Protein AF-A0A816QGK9-F1 (afdb_monomer)

Sequence (173 aa):
MLSTYSGDKVPSKDERTDPPTGWAWEDQWTIDANRAVDEEGFEYCVNQTLGGWCPTEEIFHLNRRRRWYRTRILKVEKVPEDTKKKEVHDSLKNEGWEYAPMFNMKFHGDERSMDMTGRRRWHRKMVPSAEQNFASSTGGFVSNTDVVFRMQSQVPAITDSPSKVDQQQRCQM

pLDDT: mean 74.59, std 18.13, range [29.44, 93.94]

Nearest PDB structures (foldseek):
  4cai-assembly1_A  TM=9.051E-01  e=1.221E-04  Homo sapiens
  2k2o-assembly1_A  TM=7.270E-01  e=1.931E-03  unclassified
  2qyf-assembly2_C  TM=2.271E-01  e=2.861E+00  Homo sapiens

Secondary structure (DSSP, 8-state):
-EE-TT--EE--TTT--PPPTTEEE-S--EE-TTSS--TTSEEEES-TTT---BSS--TT--EEEEEEEEEEEE------HHHHHHHHHHHHTTTTEEEESSTTSPPBSS--TT--EEEE-PPPP-PPPTT-------SS---SEEEEEEEEEPPP----PPPTTSSSSSS--

Structure (mmCIF, N/CA/C/O backbone):
data_AF-A0A816QGK9-F1
#
_entry.id   AF-A0A816QGK9-F1
#
loop_
_atom_site.group_PDB
_atom_site.id
_atom_site.type_symbol
_atom_site.label_atom_id
_atom_site.label_alt_id
_atom_site.label_comp_id
_atom_site.label_asym_id
_atom_site.label_entity_id
_atom_site.label_seq_id
_atom_site.pdbx_PDB_ins_code
_atom_site.Cartn_x
_atom_site.Cartn_y
_atom_site.Cartn_z
_atom_site.occupancy
_atom_site.B_iso_or_equiv
_atom_site.auth_seq_id
_atom_site.auth_comp_id
_atom_site.auth_asym_id
_atom_site.auth_atom_id
_atom_site.pdbx_PDB_model_num
ATOM 1 N N . MET A 1 1 ? 17.217 -6.081 -0.944 1.00 63.66 1 MET A N 1
ATOM 2 C CA . MET A 1 1 ? 16.571 -5.539 0.273 1.00 63.66 1 MET A CA 1
ATOM 3 C C . MET A 1 1 ? 15.164 -5.091 -0.084 1.00 63.66 1 MET A C 1
ATOM 5 O O . MET A 1 1 ? 14.944 -4.765 -1.249 1.00 63.66 1 MET A O 1
ATOM 9 N N . LEU A 1 2 ? 14.229 -5.122 0.868 1.00 81.12 2 LEU A N 1
ATOM 10 C CA . LEU A 1 2 ? 12.889 -4.579 0.663 1.00 81.12 2 LEU A CA 1
ATOM 11 C C . LEU A 1 2 ? 12.830 -3.108 1.102 1.00 81.12 2 LEU A C 1
ATOM 13 O O . LEU A 1 2 ? 13.593 -2.693 1.975 1.00 81.12 2 LEU A O 1
ATOM 17 N N . SER A 1 3 ? 11.937 -2.325 0.501 1.00 80.12 3 SER A N 1
ATOM 18 C CA . SER A 1 3 ? 11.677 -0.933 0.866 1.00 80.12 3 SER A CA 1
ATOM 19 C C . SER A 1 3 ? 10.182 -0.612 0.916 1.00 80.12 3 SER A C 1
ATOM 21 O O . SER A 1 3 ? 9.361 -1.294 0.297 1.00 80.12 3 SER A O 1
ATOM 23 N N . THR A 1 4 ? 9.820 0.455 1.625 1.00 80.12 4 THR A N 1
ATOM 24 C CA . THR A 1 4 ? 8.518 1.111 1.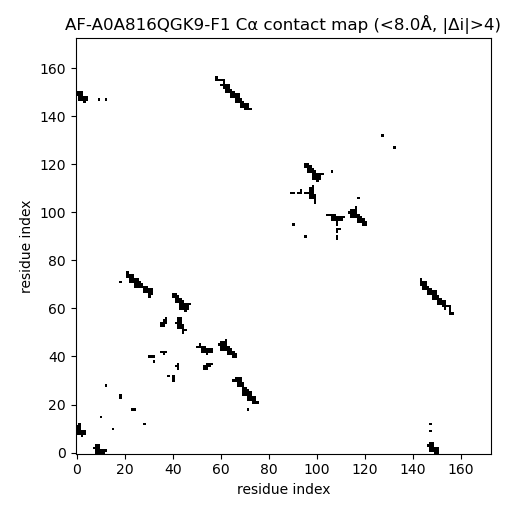458 1.00 80.12 4 THR A CA 1
ATOM 25 C C . THR A 1 4 ? 8.442 1.788 0.087 1.00 80.12 4 THR A C 1
ATOM 27 O O . THR A 1 4 ? 9.432 1.869 -0.649 1.00 80.12 4 THR A O 1
ATOM 30 N N . TYR A 1 5 ? 7.262 2.302 -0.266 1.00 75.56 5 TYR A N 1
ATOM 31 C CA . TYR A 1 5 ? 7.092 3.117 -1.472 1.00 75.56 5 TYR A CA 1
ATOM 32 C C . TYR A 1 5 ? 8.016 4.348 -1.486 1.00 75.56 5 TYR A C 1
ATOM 34 O O . TYR A 1 5 ? 8.531 4.711 -2.541 1.00 75.56 5 TYR A O 1
ATOM 42 N N . SER A 1 6 ? 8.266 4.940 -0.313 1.00 75.62 6 SER A N 1
ATOM 43 C CA . SER A 1 6 ? 9.141 6.103 -0.119 1.00 75.62 6 SER A CA 1
ATOM 44 C C . SER A 1 6 ? 10.636 5.771 -0.180 1.00 75.62 6 SER A C 1
ATOM 46 O O . SER A 1 6 ? 11.461 6.677 -0.148 1.00 75.62 6 SER A O 1
ATOM 48 N N . GLY A 1 7 ? 10.999 4.487 -0.268 1.00 70.50 7 GLY A N 1
ATOM 49 C CA . GLY A 1 7 ? 12.393 4.039 -0.294 1.00 70.50 7 GLY A CA 1
ATOM 50 C C . GLY A 1 7 ? 12.993 3.735 1.082 1.00 70.50 7 GLY A C 1
ATOM 51 O O . GLY A 1 7 ? 14.151 3.319 1.148 1.00 70.50 7 GLY A O 1
ATOM 52 N N . ASP A 1 8 ? 12.223 3.860 2.169 1.00 80.12 8 ASP A N 1
ATOM 53 C CA . ASP A 1 8 ? 12.690 3.479 3.505 1.00 80.12 8 ASP A CA 1
ATOM 54 C C . ASP A 1 8 ? 12.949 1.979 3.553 1.00 80.12 8 ASP A C 1
ATOM 56 O O . ASP A 1 8 ? 12.132 1.176 3.096 1.00 80.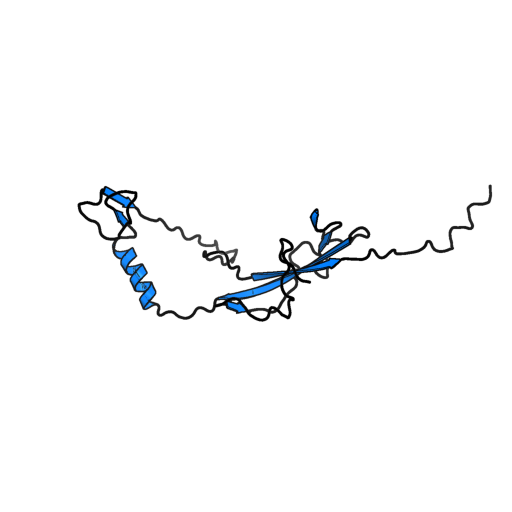12 8 ASP A O 1
ATOM 60 N N . LYS A 1 9 ? 14.093 1.584 4.111 1.00 80.75 9 LYS A N 1
ATOM 61 C CA . LYS A 1 9 ? 14.474 0.174 4.213 1.00 80.75 9 LYS A CA 1
ATOM 62 C C . LYS A 1 9 ? 13.527 -0.545 5.169 1.00 80.75 9 LYS A C 1
ATOM 64 O O . LYS A 1 9 ? 13.298 -0.083 6.282 1.00 80.75 9 LYS A O 1
ATOM 69 N N . VAL A 1 10 ? 13.028 -1.702 4.747 1.00 81.06 10 VAL A N 1
ATOM 70 C CA . VAL A 1 10 ? 12.213 -2.586 5.587 1.00 81.06 10 VAL A CA 1
ATOM 71 C C . VAL A 1 10 ? 12.837 -3.981 5.646 1.00 81.06 10 VAL A C 1
ATOM 73 O O . VAL A 1 10 ? 13.557 -4.363 4.711 1.00 81.06 10 VAL A O 1
ATOM 76 N N . PRO A 1 11 ? 12.594 -4.735 6.737 1.00 79.38 11 PRO A N 1
ATOM 77 C CA . PRO A 1 11 ? 13.048 -6.117 6.861 1.00 79.38 11 PRO A CA 1
ATOM 78 C C . PRO A 1 11 ? 12.594 -6.969 5.676 1.00 79.38 11 PRO A C 1
ATOM 80 O O . PRO A 1 11 ? 11.645 -6.629 4.958 1.00 79.38 11 PRO A O 1
ATOM 83 N N . SER A 1 12 ? 13.306 -8.072 5.445 1.00 80.50 12 SER A N 1
ATOM 84 C CA . SER A 1 12 ? 12.991 -8.975 4.340 1.00 80.50 12 SER A CA 1
ATOM 85 C C . SER A 1 12 ? 11.590 -9.586 4.501 1.00 80.50 12 SER A C 1
ATOM 87 O O . SER A 1 12 ? 11.010 -9.603 5.587 1.00 80.50 12 SER A O 1
ATOM 89 N N . LYS A 1 13 ? 11.014 -10.086 3.399 1.00 79.88 13 LYS A N 1
ATOM 90 C CA . LYS A 1 13 ? 9.661 -10.673 3.408 1.00 79.88 13 LYS A CA 1
ATOM 91 C C . LYS A 1 13 ? 9.559 -11.854 4.379 1.00 79.88 13 LYS A C 1
ATOM 93 O O . LYS A 1 13 ? 8.486 -12.067 4.937 1.00 79.88 13 LYS A O 1
ATOM 98 N N . ASP A 1 14 ? 10.672 -12.568 4.559 1.00 79.44 14 ASP A N 1
ATOM 99 C CA . ASP A 1 14 ? 10.785 -13.797 5.341 1.00 79.44 14 ASP A CA 1
ATOM 100 C C . ASP A 1 14 ? 11.067 -13.491 6.820 1.00 79.44 14 ASP A C 1
ATOM 102 O O . ASP A 1 14 ? 10.605 -14.219 7.686 1.00 79.44 14 ASP A O 1
ATOM 106 N N . GLU A 1 15 ? 11.739 -12.378 7.132 1.00 82.25 15 GLU A N 1
ATOM 107 C CA . GLU A 1 15 ? 11.879 -11.875 8.511 1.00 82.25 15 GLU A CA 1
ATOM 108 C C . GLU A 1 15 ? 10.580 -11.253 9.038 1.00 82.25 15 GLU A C 1
ATOM 110 O O . GLU A 1 15 ? 10.358 -11.165 10.244 1.00 82.25 15 GLU A O 1
ATOM 115 N N . ARG A 1 16 ? 9.700 -10.799 8.140 1.00 78.06 16 ARG A N 1
ATOM 116 C CA . ARG A 1 16 ? 8.450 -10.123 8.493 1.00 78.06 16 ARG A CA 1
ATOM 117 C C . ARG A 1 16 ? 7.307 -11.121 8.691 1.00 78.06 16 ARG A C 1
ATOM 119 O O . ARG A 1 16 ? 6.271 -11.034 8.025 1.00 78.06 16 ARG A O 1
ATOM 126 N N . THR A 1 17 ? 7.486 -12.072 9.601 1.00 76.75 17 THR A N 1
ATOM 127 C CA . THR A 1 17 ? 6.469 -13.084 9.933 1.00 76.75 17 THR A CA 1
ATOM 128 C C . THR A 1 17 ? 5.359 -12.526 10.808 1.00 76.75 17 THR A C 1
ATOM 130 O O . THR A 1 17 ? 4.197 -12.866 10.600 1.00 76.75 17 THR A O 1
ATOM 133 N N . ASP A 1 18 ? 5.680 -11.617 11.727 1.00 82.25 18 ASP A N 1
ATOM 134 C CA . ASP A 1 18 ? 4.727 -11.205 12.755 1.00 82.25 18 ASP A CA 1
ATOM 135 C C . ASP A 1 18 ? 3.868 -10.009 12.312 1.00 82.25 18 ASP A C 1
ATOM 137 O O . ASP A 1 18 ? 4.395 -8.986 11.852 1.00 82.25 18 ASP A O 1
ATOM 141 N N . PRO A 1 19 ? 2.529 -10.116 12.401 1.00 85.00 19 PRO A N 1
ATOM 142 C CA . PRO A 1 19 ? 1.639 -8.993 12.157 1.00 85.00 19 PRO A CA 1
ATOM 143 C C . PRO A 1 19 ? 1.704 -7.987 13.314 1.00 85.00 19 PRO A C 1
ATOM 145 O O . PRO A 1 19 ? 2.041 -8.356 14.440 1.00 85.00 19 PRO A O 1
ATOM 148 N N . PRO A 1 20 ? 1.336 -6.713 13.080 1.00 84.25 20 PRO A N 1
ATOM 149 C CA . PRO A 1 20 ? 1.194 -5.743 14.162 1.00 84.25 20 PRO A CA 1
ATOM 150 C C . PRO A 1 20 ? 0.236 -6.232 15.254 1.00 84.25 20 PRO A C 1
ATOM 152 O O . PRO A 1 20 ? -0.683 -7.011 14.985 1.00 84.25 20 PRO A O 1
ATOM 155 N N . THR A 1 21 ? 0.407 -5.730 16.478 1.00 82.56 21 THR A N 1
ATOM 156 C CA . THR A 1 21 ? -0.436 -6.084 17.627 1.00 82.56 21 THR A CA 1
ATOM 157 C C . THR A 1 21 ? -1.922 -5.970 17.289 1.00 82.56 21 THR A C 1
ATOM 159 O O . THR A 1 21 ? -2.378 -4.949 16.777 1.00 82.56 21 THR A O 1
ATOM 162 N N . GLY A 1 22 ? -2.677 -7.033 17.570 1.00 83.44 22 GLY A N 1
ATOM 163 C CA . GLY A 1 22 ? -4.107 -7.098 17.273 1.00 83.44 22 GLY A CA 1
ATOM 164 C C . GLY A 1 22 ? -4.448 -7.456 15.825 1.00 83.44 22 GLY A C 1
ATOM 165 O O . GLY A 1 22 ? -5.621 -7.447 15.489 1.00 83.44 22 GLY A O 1
ATOM 166 N N . TRP A 1 23 ? -3.485 -7.809 14.970 1.00 85.88 23 TRP A N 1
ATOM 167 C CA . TRP A 1 23 ? -3.741 -8.276 13.601 1.00 85.88 23 TRP A CA 1
ATOM 168 C C . TRP A 1 23 ? -3.314 -9.736 13.408 1.00 85.88 23 TRP A C 1
ATOM 170 O O . TRP A 1 23 ? -2.500 -10.279 14.159 1.00 85.88 23 TRP A O 1
ATOM 180 N N . ALA A 1 24 ? -3.890 -10.391 12.405 1.00 86.44 24 ALA A N 1
ATOM 181 C CA . ALA A 1 24 ? -3.441 -11.665 11.855 1.00 86.44 24 ALA A CA 1
ATOM 182 C C . ALA A 1 24 ? -3.213 -11.496 10.350 1.00 86.44 24 ALA A C 1
ATOM 184 O O . ALA A 1 24 ? -3.991 -10.800 9.698 1.00 86.44 24 ALA A O 1
ATOM 185 N N . TRP A 1 25 ? -2.166 -12.114 9.802 1.00 88.56 25 TRP A N 1
ATOM 186 C CA . TRP A 1 25 ? -2.045 -12.251 8.350 1.00 88.56 25 TRP A CA 1
ATOM 187 C C . TRP A 1 25 ? -3.136 -13.192 7.848 1.00 88.56 25 TRP A C 1
ATOM 189 O O . TRP A 1 25 ? -3.379 -14.229 8.462 1.00 88.56 25 TRP A O 1
ATOM 199 N N . GLU A 1 26 ? -3.802 -12.793 6.774 1.00 87.00 26 GLU A N 1
ATOM 200 C CA . GLU A 1 26 ? -4.826 -13.598 6.106 1.00 87.00 26 GLU A CA 1
ATOM 201 C C . GLU A 1 26 ? -4.188 -14.376 4.955 1.00 87.00 26 GLU A C 1
A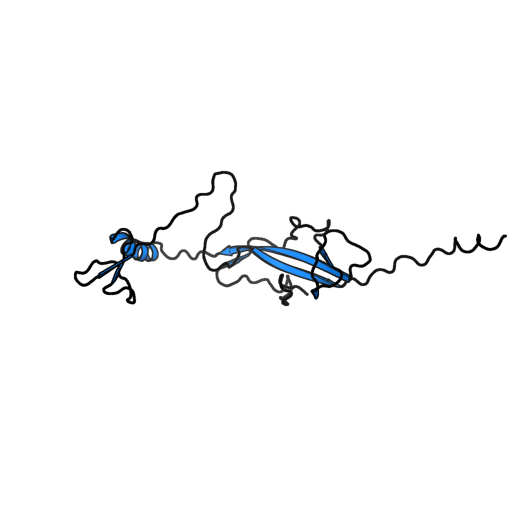TOM 203 O O . GLU A 1 26 ? -4.281 -15.601 4.916 1.00 87.00 26 GLU A O 1
ATOM 208 N N . ASP A 1 27 ? -3.427 -13.672 4.113 1.00 85.56 27 ASP A N 1
ATOM 209 C CA . ASP A 1 27 ? -2.787 -14.237 2.929 1.00 85.56 27 ASP A CA 1
ATOM 210 C C . ASP A 1 27 ? -1.251 -14.255 3.006 1.00 85.56 27 ASP A C 1
ATOM 212 O O . ASP A 1 27 ? -0.600 -13.560 3.800 1.00 85.56 27 ASP A O 1
ATOM 216 N N . GLN A 1 28 ? -0.653 -15.058 2.124 1.00 90.00 28 GLN A N 1
ATOM 217 C CA . GLN A 1 28 ? 0.783 -15.039 1.849 1.00 90.00 28 GLN A CA 1
ATOM 218 C C . GLN A 1 28 ? 1.170 -13.829 0.986 1.00 90.00 28 GLN A C 1
ATOM 220 O O . GLN A 1 28 ? 0.328 -13.138 0.420 1.00 90.00 28 GLN A O 1
ATOM 225 N N . TRP A 1 29 ? 2.474 -13.569 0.873 1.00 90.81 29 TRP A N 1
ATOM 226 C CA . TRP A 1 29 ? 2.986 -12.536 -0.025 1.00 90.81 29 TRP A CA 1
ATOM 227 C C . TRP A 1 29 ? 2.662 -12.853 -1.488 1.00 90.81 29 TRP A C 1
ATOM 229 O O . TRP A 1 29 ? 3.135 -13.851 -2.031 1.00 90.81 29 TRP A O 1
ATOM 239 N N . THR A 1 30 ? 1.942 -11.949 -2.141 1.00 90.69 30 THR A N 1
ATOM 240 C CA . THR A 1 30 ? 1.577 -12.013 -3.558 1.00 90.69 30 THR A CA 1
ATOM 241 C C . THR A 1 30 ? 2.184 -10.846 -4.332 1.00 90.69 30 THR A C 1
ATOM 243 O O . THR A 1 30 ? 2.414 -9.763 -3.786 1.00 90.69 30 THR A O 1
ATOM 246 N N . ILE A 1 31 ? 2.474 -11.068 -5.615 1.00 91.75 31 ILE A N 1
ATOM 247 C CA . ILE A 1 31 ? 2.952 -10.023 -6.531 1.00 91.75 31 ILE A CA 1
ATOM 248 C C . ILE A 1 31 ? 1.743 -9.218 -7.010 1.00 91.75 31 ILE A C 1
ATOM 250 O O . ILE A 1 31 ? 0.725 -9.794 -7.384 1.00 91.75 31 ILE A O 1
ATOM 254 N N . ASP A 1 32 ? 1.849 -7.890 -6.997 1.00 89.88 32 ASP A N 1
ATOM 255 C CA . ASP A 1 32 ? 0.784 -7.010 -7.489 1.00 89.88 32 ASP A CA 1
ATOM 256 C C . ASP A 1 32 ? 0.825 -6.878 -9.017 1.00 89.88 32 ASP A C 1
ATOM 258 O O . ASP A 1 32 ? 1.463 -5.972 -9.551 1.00 89.88 32 ASP A O 1
ATOM 262 N N . ALA A 1 33 ? 0.135 -7.787 -9.708 1.00 88.06 33 ALA A N 1
ATOM 263 C CA . ALA A 1 33 ? 0.002 -7.777 -11.166 1.00 88.06 33 ALA A CA 1
ATOM 264 C C . ALA A 1 33 ? -1.041 -6.767 -11.690 1.00 88.06 33 ALA A C 1
ATOM 266 O O . ALA A 1 33 ? -1.168 -6.590 -12.895 1.00 88.06 33 ALA A O 1
ATOM 267 N N . ASN A 1 34 ? -1.790 -6.085 -10.812 1.00 87.81 34 ASN A N 1
ATOM 268 C CA . ASN A 1 34 ? -2.819 -5.118 -11.226 1.00 87.81 34 ASN A CA 1
ATOM 269 C C . ASN A 1 34 ? -2.243 -3.732 -11.564 1.00 87.81 34 ASN A C 1
ATOM 271 O O . ASN A 1 34 ? -2.978 -2.826 -11.961 1.00 87.81 34 ASN A O 1
ATOM 275 N N . ARG A 1 35 ? -0.939 -3.531 -11.357 1.00 88.69 35 ARG A N 1
ATOM 276 C CA . ARG A 1 35 ? -0.222 -2.303 -11.712 1.00 88.69 35 ARG A CA 1
ATOM 277 C C . ARG A 1 35 ? 0.345 -2.372 -13.129 1.00 88.69 35 ARG A C 1
ATOM 279 O O . ARG A 1 35 ? 0.341 -3.415 -13.765 1.00 88.69 35 ARG A O 1
ATOM 286 N N . ALA A 1 36 ? 0.854 -1.239 -13.612 1.00 91.88 36 ALA A N 1
ATOM 287 C CA . ALA A 1 36 ? 1.628 -1.188 -14.847 1.00 91.88 36 ALA A CA 1
ATOM 288 C C . ALA A 1 36 ? 3.004 -1.837 -14.620 1.00 91.88 36 ALA A C 1
ATOM 290 O O . ALA A 1 36 ? 3.976 -1.147 -14.318 1.00 91.88 36 ALA A O 1
ATOM 291 N N . VAL A 1 37 ? 3.047 -3.160 -14.747 1.00 93.44 37 VAL A N 1
ATOM 292 C CA . VAL A 1 37 ? 4.226 -4.015 -14.568 1.00 93.44 37 VAL A CA 1
ATOM 293 C C . VAL A 1 37 ? 4.393 -4.958 -15.760 1.00 93.44 37 VAL A C 1
ATOM 295 O O . VAL A 1 37 ? 3.470 -5.105 -16.562 1.00 93.44 37 VAL A O 1
ATOM 298 N N . ASP A 1 38 ? 5.562 -5.581 -15.879 1.00 92.62 38 ASP A N 1
ATOM 299 C CA . ASP A 1 38 ? 5.795 -6.679 -16.825 1.00 92.62 38 ASP A CA 1
ATOM 300 C C . ASP A 1 38 ? 5.105 -7.997 -16.392 1.00 92.62 38 ASP A C 1
ATOM 302 O O . ASP A 1 38 ? 4.413 -8.066 -15.372 1.00 92.62 38 ASP A O 1
ATOM 306 N N . GLU A 1 39 ? 5.329 -9.076 -17.148 1.00 90.88 39 GLU A N 1
ATOM 307 C CA . GLU A 1 39 ? 4.796 -10.417 -16.851 1.00 90.88 39 GLU A CA 1
ATOM 308 C C . GLU A 1 39 ? 5.286 -10.989 -15.505 1.00 90.88 39 GLU A C 1
ATOM 310 O O . GLU A 1 39 ? 4.619 -11.826 -14.893 1.00 90.88 39 GLU A O 1
ATOM 315 N N . GLU A 1 40 ? 6.433 -10.523 -15.007 1.00 89.69 40 GLU A N 1
ATOM 316 C CA . GLU A 1 40 ? 7.023 -10.941 -13.737 1.00 89.69 40 GLU A CA 1
ATOM 317 C C . GLU A 1 40 ? 6.696 -9.997 -12.556 1.00 89.69 40 GLU A C 1
ATOM 319 O O . GLU A 1 40 ? 7.118 -10.247 -11.414 1.00 89.69 40 GLU A O 1
ATOM 324 N N . GLY A 1 41 ? 5.955 -8.912 -12.794 1.00 91.75 41 GLY A N 1
ATOM 325 C CA . GLY A 1 41 ? 5.586 -7.902 -11.804 1.00 91.75 41 GLY A CA 1
ATOM 326 C C . GLY A 1 41 ? 6.639 -6.821 -11.526 1.00 91.75 41 GLY A C 1
ATOM 327 O O . GLY A 1 41 ? 6.613 -6.210 -10.449 1.00 91.75 41 GLY A O 1
ATOM 328 N N . PHE A 1 42 ? 7.598 -6.610 -12.425 1.00 93.12 42 PHE A N 1
ATOM 329 C CA . PHE A 1 42 ? 8.599 -5.554 -12.336 1.00 93.12 42 PHE A CA 1
ATOM 330 C C . PHE A 1 42 ? 8.143 -4.235 -12.960 1.00 93.12 42 PHE A C 1
ATOM 332 O O . PHE A 1 42 ? 7.473 -4.181 -13.985 1.00 93.12 42 PHE A O 1
ATOM 339 N N . GLU A 1 43 ? 8.583 -3.153 -12.323 1.00 93.50 43 GLU A N 1
ATOM 340 C CA . GLU A 1 43 ? 8.648 -1.816 -12.900 1.00 93.50 43 GLU A CA 1
ATOM 341 C C . GLU A 1 43 ? 10.128 -1.424 -13.048 1.00 93.50 43 GLU A C 1
ATOM 343 O O . GLU A 1 43 ? 10.946 -1.780 -12.191 1.00 93.50 43 GLU A O 1
ATOM 348 N N . TYR A 1 44 ? 10.465 -0.625 -14.059 1.00 92.38 44 TYR A N 1
ATOM 349 C CA . TYR A 1 44 ? 11.834 -0.242 -14.415 1.00 92.38 44 TYR A 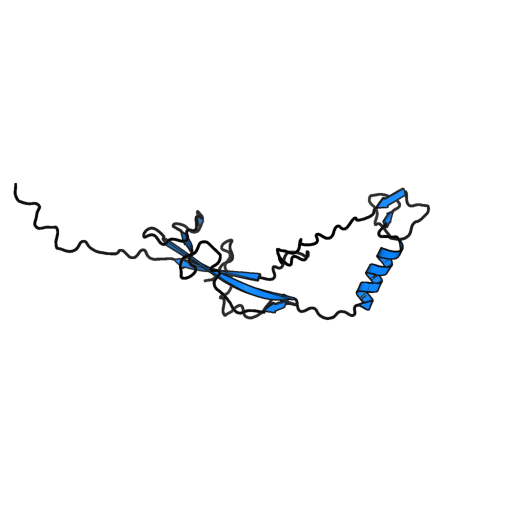CA 1
ATOM 350 C C . TYR A 1 44 ? 12.058 1.267 -14.303 1.00 92.38 44 TYR A C 1
ATOM 352 O O . TYR A 1 44 ? 11.151 2.048 -14.579 1.00 92.38 44 TYR A O 1
ATOM 360 N N . CYS A 1 45 ? 13.257 1.694 -13.895 1.00 91.12 45 CYS A N 1
ATOM 361 C CA . CYS A 1 45 ? 13.643 3.105 -13.902 1.00 91.12 45 CYS A CA 1
ATOM 362 C C . CYS A 1 45 ? 15.148 3.308 -14.149 1.00 91.12 45 CYS A C 1
ATOM 364 O O . CYS A 1 45 ? 16.001 2.484 -13.801 1.00 91.12 45 CYS A O 1
ATOM 366 N N . VAL A 1 46 ? 15.488 4.439 -14.770 1.00 89.50 46 VAL A N 1
ATOM 367 C CA . VAL A 1 46 ? 16.888 4.819 -15.024 1.00 89.50 46 VAL A CA 1
ATOM 368 C C . VAL A 1 46 ? 17.560 5.232 -13.722 1.00 89.50 46 VAL A C 1
ATOM 370 O O . VAL A 1 46 ? 18.664 4.794 -13.416 1.00 89.50 46 VAL A O 1
ATOM 373 N N . ASN A 1 47 ? 16.871 6.036 -12.912 1.00 85.62 47 ASN A N 1
ATOM 374 C CA . ASN A 1 47 ? 17.379 6.520 -11.638 1.00 85.62 47 ASN A CA 1
ATOM 375 C C . ASN A 1 47 ? 16.283 6.473 -10.567 1.00 85.62 47 ASN A C 1
ATOM 377 O O . ASN A 1 47 ? 15.234 7.099 -10.700 1.00 85.62 47 ASN A O 1
ATOM 381 N N . GLN A 1 48 ? 16.578 5.772 -9.473 1.00 81.50 48 GLN A N 1
ATOM 382 C CA . GLN A 1 48 ? 15.691 5.593 -8.320 1.00 81.50 48 GLN A CA 1
ATOM 383 C C . GLN A 1 48 ? 15.222 6.929 -7.721 1.00 81.50 48 GLN A C 1
ATOM 385 O O . GLN A 1 48 ? 14.074 7.044 -7.300 1.00 81.50 48 GLN A O 1
ATOM 390 N N . THR A 1 49 ? 16.107 7.929 -7.697 1.00 81.56 49 THR A N 1
ATOM 391 C CA . THR A 1 49 ? 15.885 9.237 -7.064 1.00 81.56 49 THR A CA 1
ATOM 392 C C . THR A 1 49 ? 15.029 10.163 -7.924 1.00 81.56 49 THR A C 1
ATOM 394 O O . THR A 1 49 ? 14.288 10.981 -7.390 1.00 81.56 49 THR A O 1
ATOM 397 N N . LEU A 1 50 ? 15.121 10.041 -9.253 1.00 76.81 50 LEU A N 1
ATOM 398 C CA . LEU A 1 50 ? 14.378 10.889 -10.195 1.00 76.81 50 LEU A CA 1
ATOM 399 C C . LEU A 1 50 ? 12.941 10.394 -10.433 1.00 76.81 50 LEU A C 1
ATOM 401 O O . LEU A 1 50 ? 12.127 11.126 -10.990 1.00 76.81 50 LEU A O 1
ATOM 405 N N . GLY A 1 51 ? 12.609 9.179 -9.983 1.00 71.69 51 GLY A N 1
ATOM 406 C CA . GLY A 1 51 ? 11.304 8.568 -10.228 1.00 71.69 51 GLY A CA 1
ATOM 407 C C . GLY A 1 51 ? 11.116 8.151 -11.692 1.00 71.69 51 GLY A C 1
ATOM 408 O O . GLY A 1 51 ? 12.082 8.023 -12.438 1.00 71.69 51 GLY A O 1
ATOM 409 N N . GLY A 1 52 ? 9.867 7.900 -12.096 1.00 85.75 52 GLY A N 1
ATOM 410 C CA . GLY A 1 52 ? 9.539 7.422 -13.448 1.00 85.75 52 GLY A CA 1
ATOM 411 C C . GLY A 1 52 ? 9.715 5.911 -13.588 1.00 85.75 52 GLY A C 1
ATOM 412 O O . GLY A 1 52 ? 10.741 5.435 -14.060 1.00 85.75 52 GLY A O 1
ATOM 413 N N . TRP A 1 53 ? 8.707 5.170 -13.132 1.00 91.25 53 TRP A N 1
ATOM 414 C CA . TRP A 1 53 ? 8.667 3.711 -13.181 1.00 91.25 53 TRP A CA 1
ATOM 415 C C . TRP A 1 53 ? 7.811 3.255 -14.363 1.00 91.25 53 TRP A C 1
ATOM 417 O O . TRP A 1 53 ? 6.655 3.669 -14.458 1.00 91.25 53 TRP A O 1
ATOM 427 N N . CYS A 1 54 ? 8.371 2.426 -15.241 1.00 91.94 54 CYS A N 1
ATOM 428 C CA . CYS A 1 54 ? 7.729 1.960 -16.471 1.00 91.94 54 CYS A CA 1
ATOM 429 C C . CYS A 1 54 ? 7.517 0.435 -16.454 1.00 91.94 54 CYS A C 1
ATOM 431 O O . CYS A 1 54 ? 8.337 -0.271 -15.868 1.00 91.94 54 CYS A O 1
ATOM 433 N N . PRO A 1 55 ? 6.457 -0.085 -17.100 1.00 93.94 55 PRO A N 1
ATOM 434 C CA . PRO A 1 55 ? 6.213 -1.528 -17.202 1.00 93.94 55 PRO A CA 1
ATOM 435 C C . PRO A 1 55 ? 7.185 -2.236 -18.153 1.00 93.94 55 PRO A C 1
ATOM 437 O O . PRO A 1 55 ? 7.480 -3.407 -17.965 1.00 93.94 55 PRO A O 1
ATOM 440 N N . THR A 1 56 ? 7.668 -1.537 -19.182 1.00 92.75 56 THR A N 1
ATOM 441 C CA . THR A 1 56 ? 8.494 -2.123 -20.242 1.00 92.75 56 THR A CA 1
ATOM 442 C C . THR A 1 56 ? 9.974 -2.017 -19.901 1.00 92.75 56 THR A C 1
ATOM 444 O O . THR A 1 56 ? 10.472 -0.930 -19.592 1.00 92.75 56 THR A O 1
ATOM 447 N N . GLU A 1 57 ? 10.678 -3.143 -19.988 1.00 90.12 57 GLU A N 1
ATOM 448 C CA . GLU A 1 57 ? 12.130 -3.181 -19.866 1.00 90.12 57 GLU A CA 1
ATOM 449 C C . GLU A 1 57 ? 12.795 -2.542 -21.090 1.00 90.12 57 GLU A C 1
ATOM 451 O O . GLU A 1 57 ? 12.425 -2.808 -22.228 1.00 90.12 57 GLU A O 1
ATOM 456 N N . GLU A 1 58 ? 13.817 -1.726 -20.843 1.00 88.56 58 GLU A N 1
ATOM 457 C CA . GLU A 1 58 ? 14.639 -1.105 -21.886 1.00 88.56 58 GLU A CA 1
ATOM 458 C C . GLU A 1 58 ? 16.099 -1.185 -21.463 1.00 88.56 58 GLU A C 1
ATOM 460 O O . GLU A 1 58 ? 16.414 -1.169 -20.270 1.00 88.56 58 GLU A O 1
ATOM 465 N N . ILE A 1 59 ? 16.997 -1.189 -22.443 1.00 88.88 59 ILE A N 1
ATOM 466 C CA . ILE A 1 59 ? 18.438 -1.403 -22.246 1.00 88.88 59 ILE A CA 1
ATOM 467 C C . ILE A 1 59 ? 19.127 -0.357 -21.355 1.00 88.88 59 ILE A C 1
ATOM 469 O O . ILE A 1 59 ? 20.194 -0.615 -20.804 1.00 88.88 59 ILE A O 1
ATOM 473 N N . PHE A 1 60 ? 18.543 0.835 -21.224 1.00 86.62 60 PHE A N 1
ATOM 474 C CA . PHE A 1 60 ? 19.101 1.946 -20.450 1.00 86.62 60 PHE A CA 1
ATOM 475 C C . PHE A 1 60 ? 18.551 2.018 -19.016 1.00 86.62 60 PHE A C 1
ATOM 477 O O . PHE A 1 60 ? 18.946 2.900 -18.247 1.00 86.62 60 PHE A O 1
ATOM 484 N N . HIS A 1 61 ? 17.643 1.119 -18.629 1.00 90.38 61 HIS A N 1
ATOM 485 C CA . HIS A 1 61 ? 17.198 1.020 -17.246 1.00 90.38 61 HIS A CA 1
ATOM 486 C C . HIS A 1 61 ? 18.306 0.424 -16.373 1.00 90.38 61 HIS A C 1
ATOM 488 O O . HIS A 1 61 ? 18.892 -0.609 -16.679 1.00 90.38 61 HIS A O 1
ATOM 494 N N . LEU A 1 62 ? 18.585 1.085 -15.250 1.00 89.62 62 LEU A N 1
ATOM 495 C CA . LEU A 1 62 ? 19.608 0.648 -14.292 1.00 89.62 62 LEU A CA 1
ATOM 496 C C . LEU A 1 62 ? 18.989 -0.004 -13.056 1.00 89.62 62 LEU A C 1
ATOM 498 O O . LEU A 1 62 ? 19.690 -0.580 -12.226 1.00 89.62 62 LEU A O 1
ATOM 502 N N . ASN A 1 63 ? 17.676 0.126 -12.880 1.00 89.50 63 ASN A N 1
ATOM 503 C CA . ASN A 1 63 ? 16.975 -0.341 -11.699 1.00 89.50 63 ASN A CA 1
ATOM 504 C C . ASN A 1 63 ? 15.639 -0.953 -12.094 1.00 89.50 63 ASN A C 1
ATOM 506 O O . ASN A 1 63 ? 14.937 -0.434 -12.960 1.00 89.50 63 ASN A O 1
ATOM 510 N N . ARG A 1 64 ? 15.255 -2.000 -11.370 1.00 91.62 64 ARG A N 1
ATOM 511 C CA . ARG A 1 64 ? 13.908 -2.560 -11.398 1.00 91.62 64 ARG A CA 1
ATOM 512 C C . ARG A 1 64 ? 13.402 -2.804 -9.985 1.00 91.62 64 ARG A C 1
ATOM 514 O O . ARG A 1 64 ? 14.187 -3.079 -9.070 1.00 9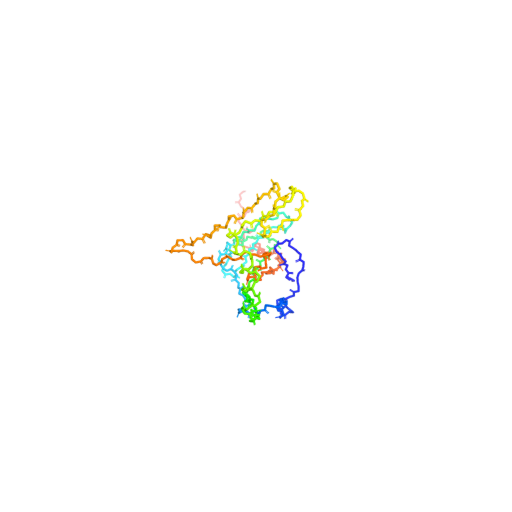1.62 64 ARG A O 1
ATOM 521 N N . ARG A 1 65 ? 12.091 -2.734 -9.780 1.00 91.56 65 ARG A N 1
ATOM 522 C CA . ARG A 1 65 ? 11.467 -3.058 -8.493 1.00 91.56 65 ARG A CA 1
ATOM 523 C C . ARG A 1 65 ? 10.230 -3.909 -8.675 1.00 91.56 65 ARG A C 1
ATOM 525 O O . ARG A 1 65 ? 9.509 -3.749 -9.647 1.00 91.56 65 ARG A O 1
ATOM 532 N N . ARG A 1 66 ? 9.964 -4.771 -7.699 1.00 92.69 66 ARG A N 1
ATOM 533 C CA . ARG A 1 66 ? 8.755 -5.601 -7.654 1.00 92.69 66 ARG A CA 1
ATOM 534 C C . ARG A 1 66 ? 7.940 -5.286 -6.412 1.00 92.69 66 ARG A C 1
ATOM 536 O O . ARG A 1 66 ? 8.502 -5.297 -5.314 1.00 92.69 66 ARG A O 1
ATOM 543 N N . ARG A 1 67 ? 6.638 -5.042 -6.568 1.00 92.06 67 ARG A N 1
ATOM 544 C CA . ARG A 1 67 ? 5.710 -4.812 -5.453 1.00 92.06 67 ARG A CA 1
ATOM 545 C C . ARG A 1 67 ? 5.143 -6.136 -4.946 1.00 92.06 67 ARG A C 1
ATOM 547 O O . ARG A 1 67 ? 4.533 -6.888 -5.698 1.00 92.06 67 ARG A O 1
ATOM 554 N N . TRP A 1 68 ? 5.311 -6.376 -3.655 1.00 91.31 68 TRP A N 1
ATOM 555 C CA . TRP A 1 68 ? 4.696 -7.473 -2.922 1.00 91.31 68 TRP A CA 1
ATOM 556 C C . TRP A 1 68 ? 3.644 -6.916 -1.980 1.00 91.31 68 TRP A C 1
ATOM 558 O O . TRP A 1 68 ? 3.859 -5.878 -1.346 1.00 91.31 68 TRP A O 1
ATOM 568 N N . TYR A 1 69 ? 2.524 -7.614 -1.868 1.00 90.94 69 TYR A N 1
ATOM 569 C CA . TYR A 1 69 ? 1.482 -7.286 -0.911 1.00 90.94 69 TYR A CA 1
ATOM 570 C C . TYR A 1 69 ? 0.939 -8.537 -0.227 1.00 90.94 69 TYR A C 1
ATOM 572 O O . TYR A 1 69 ? 1.153 -9.648 -0.699 1.00 90.94 69 TYR A O 1
ATOM 580 N N . ARG A 1 70 ? 0.277 -8.347 0.911 1.00 90.81 70 ARG A N 1
ATOM 581 C CA . ARG A 1 70 ? -0.547 -9.363 1.579 1.00 90.81 70 ARG A CA 1
ATOM 582 C C . ARG A 1 70 ? -1.596 -8.686 2.446 1.00 90.81 70 ARG A C 1
ATOM 584 O O . ARG A 1 70 ? -1.407 -7.542 2.869 1.00 90.81 70 ARG A O 1
ATOM 591 N N . THR A 1 71 ? -2.676 -9.384 2.737 1.00 88.00 71 THR A N 1
ATOM 592 C CA . THR A 1 71 ? -3.786 -8.893 3.555 1.00 88.00 71 THR A CA 1
ATOM 593 C C . THR A 1 71 ? -3.630 -9.300 5.020 1.00 88.00 71 THR A C 1
ATOM 595 O O . THR A 1 71 ? -2.973 -10.284 5.375 1.00 88.00 71 THR A O 1
ATOM 598 N N . ARG A 1 72 ? -4.217 -8.494 5.901 1.00 87.00 72 ARG A N 1
ATOM 599 C CA . ARG A 1 72 ? -4.334 -8.739 7.334 1.00 87.00 72 ARG A CA 1
ATOM 600 C C . ARG A 1 72 ? -5.740 -8.429 7.811 1.00 87.00 72 ARG A C 1
ATOM 602 O O . ARG A 1 72 ? -6.351 -7.445 7.393 1.00 87.00 72 ARG A O 1
ATOM 609 N N . ILE A 1 73 ? -6.177 -9.212 8.783 1.00 84.25 73 ILE A N 1
ATOM 610 C CA . ILE A 1 73 ? -7.450 -9.054 9.475 1.00 84.25 73 ILE A CA 1
ATOM 611 C C . ILE A 1 73 ? -7.209 -8.621 10.919 1.00 84.25 73 ILE A C 1
ATOM 613 O O . ILE A 1 73 ? -6.289 -9.098 11.590 1.00 84.25 73 ILE A O 1
ATOM 617 N N . LEU A 1 74 ? -8.018 -7.678 11.399 1.00 84.00 74 LEU A N 1
ATOM 618 C CA . LEU A 1 74 ? -7.973 -7.253 12.792 1.00 84.00 74 LEU A CA 1
ATOM 619 C C . LEU A 1 74 ? -8.552 -8.382 13.651 1.00 84.00 74 LEU A C 1
ATOM 621 O O . LEU A 1 74 ? -9.692 -8.803 13.452 1.00 84.00 74 LEU A O 1
ATOM 625 N N . LYS A 1 75 ? -7.781 -8.855 14.628 1.00 81.31 75 LYS A N 1
ATOM 626 C CA . LYS A 1 75 ? -8.250 -9.738 15.694 1.00 81.31 75 LYS A CA 1
ATOM 627 C C . LYS A 1 75 ? -9.220 -8.930 16.549 1.00 81.31 75 LYS A C 1
ATOM 629 O O . LYS A 1 75 ? -8.817 -8.202 17.452 1.00 81.31 75 LYS A O 1
ATOM 634 N N . VAL A 1 76 ? -10.508 -9.018 16.231 1.00 70.50 76 VAL A N 1
ATOM 635 C CA . VAL A 1 76 ? -11.554 -8.464 17.087 1.00 70.50 76 VAL A CA 1
ATOM 636 C C . VAL A 1 76 ? -11.607 -9.339 18.330 1.00 70.50 76 VAL A C 1
ATOM 638 O O . VAL A 1 76 ? -12.251 -10.388 18.343 1.00 70.50 76 VAL A O 1
ATOM 641 N N . GLU A 1 77 ? -10.919 -8.922 19.389 1.00 59.75 77 GLU A N 1
ATOM 642 C CA . GLU A 1 77 ? -11.281 -9.393 20.716 1.00 59.75 77 GLU A CA 1
ATOM 643 C C . GLU A 1 77 ? -12.741 -8.991 20.926 1.00 59.75 77 GLU A C 1
ATOM 645 O O . GLU A 1 77 ? -13.102 -7.816 20.797 1.00 59.75 77 GLU A O 1
ATOM 650 N N . LYS A 1 78 ? -13.610 -9.982 21.156 1.00 52.81 78 LYS A N 1
ATOM 651 C CA . LYS A 1 78 ? -15.010 -9.759 21.516 1.00 52.81 78 LYS A CA 1
ATOM 652 C C . LYS A 1 78 ? -15.036 -9.086 22.888 1.00 52.81 78 LYS A C 1
ATOM 654 O O . LYS A 1 78 ? -15.260 -9.736 23.902 1.00 52.81 78 LYS A O 1
ATOM 659 N N . VAL A 1 79 ? -14.772 -7.784 22.928 1.00 50.50 79 VAL A N 1
ATOM 660 C CA . VAL A 1 79 ? -15.095 -6.956 24.086 1.00 50.50 79 VAL A CA 1
ATOM 661 C C . VAL A 1 79 ? -16.608 -7.091 24.272 1.00 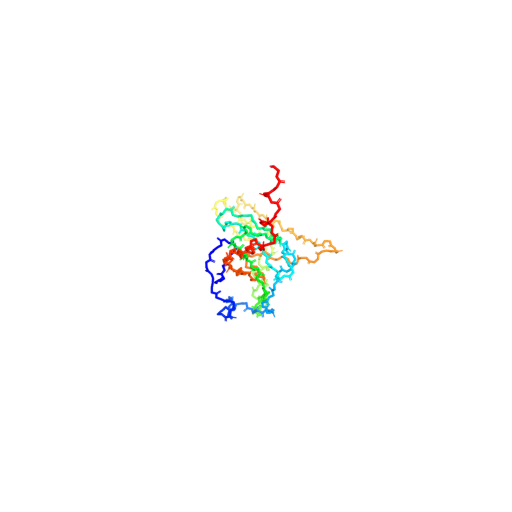50.50 79 VAL A C 1
ATOM 663 O O . VAL A 1 79 ? -17.325 -6.907 23.280 1.00 50.50 79 VAL A O 1
ATOM 666 N N . PRO A 1 80 ? -17.102 -7.448 25.473 1.00 47.75 80 PRO A N 1
ATOM 667 C CA . PRO A 1 80 ? -18.528 -7.610 25.718 1.00 47.75 80 PRO A CA 1
ATOM 668 C C . PRO A 1 80 ? -19.279 -6.391 25.182 1.00 47.75 80 PRO A C 1
ATOM 670 O O . PRO A 1 80 ? -18.954 -5.250 25.522 1.00 47.75 80 PRO A O 1
ATOM 673 N N . GLU A 1 81 ? -20.258 -6.628 24.308 1.00 55.09 81 GLU A N 1
ATOM 674 C CA . GLU A 1 81 ? -21.077 -5.579 23.688 1.00 55.09 81 GLU A CA 1
ATOM 675 C C . GLU A 1 81 ? -21.694 -4.625 24.723 1.00 55.09 81 GLU A C 1
ATOM 677 O O . GLU A 1 81 ? -21.971 -3.468 24.410 1.00 55.09 81 GLU A O 1
ATOM 682 N N . ASP A 1 82 ? -21.866 -5.092 25.956 1.00 53.09 82 ASP A N 1
ATOM 683 C CA . ASP A 1 82 ? -22.514 -4.376 27.048 1.00 53.09 82 ASP A CA 1
ATOM 684 C C . ASP A 1 82 ? -21.759 -3.115 27.490 1.00 53.09 82 ASP A C 1
ATOM 686 O O . ASP A 1 82 ? -22.395 -2.135 27.886 1.00 53.09 82 ASP A O 1
ATOM 690 N N . THR A 1 83 ? -20.426 -3.077 27.372 1.00 51.31 83 THR A N 1
ATOM 691 C CA . THR A 1 83 ? -19.638 -1.888 27.746 1.00 51.31 83 THR A CA 1
ATOM 692 C C . THR A 1 83 ? -19.753 -0.792 26.684 1.00 51.31 83 THR A C 1
ATOM 694 O O . THR A 1 83 ? -19.962 0.372 27.015 1.00 51.31 83 THR A O 1
ATOM 697 N N . LYS A 1 84 ? -19.723 -1.166 25.395 1.00 52.34 84 LYS A N 1
ATOM 698 C CA . LYS A 1 84 ? -19.900 -0.220 24.275 1.00 52.34 84 LYS A CA 1
ATOM 699 C C . LYS A 1 84 ? -21.341 0.273 24.161 1.00 52.34 84 LYS A C 1
ATOM 701 O O . LYS A 1 84 ? -21.563 1.445 23.873 1.00 52.34 84 LYS A O 1
ATOM 706 N N . LYS A 1 85 ? -22.325 -0.598 24.408 1.00 51.28 85 LYS A N 1
ATOM 707 C CA . LYS A 1 85 ? -23.744 -0.221 24.402 1.00 51.28 85 LYS A CA 1
ATOM 708 C C . LYS A 1 85 ? -24.053 0.807 25.486 1.00 51.28 85 LYS A C 1
ATOM 710 O O . LYS A 1 85 ? -24.817 1.713 25.199 1.00 51.28 85 LYS A O 1
ATOM 715 N N . LYS A 1 86 ? -23.444 0.737 26.677 1.00 51.81 86 LYS A N 1
ATOM 716 C CA . LYS A 1 86 ? -23.667 1.732 27.746 1.00 51.81 86 LYS A CA 1
ATOM 717 C C . LYS A 1 86 ? -23.138 3.127 27.400 1.00 51.81 86 LYS A C 1
ATOM 719 O O . LYS A 1 86 ? -23.881 4.088 27.547 1.00 51.81 86 LYS A O 1
ATOM 724 N N . GLU A 1 87 ? -21.921 3.242 26.867 1.00 51.47 87 GLU A N 1
ATOM 725 C CA . GLU A 1 87 ? -21.347 4.543 26.467 1.00 51.47 87 GLU A CA 1
ATOM 726 C C . GLU A 1 87 ? -22.097 5.180 25.281 1.00 51.47 87 GLU A C 1
ATOM 728 O O . GLU A 1 87 ? -22.329 6.392 25.241 1.00 51.47 87 GLU A O 1
ATOM 733 N N . VAL A 1 88 ? -22.536 4.357 24.322 1.00 54.97 88 VAL A N 1
ATOM 734 C CA . VAL A 1 88 ? -23.346 4.803 23.176 1.00 54.97 88 VAL A CA 1
ATOM 735 C C . VAL A 1 88 ? -24.785 5.128 23.600 1.00 54.97 88 VAL A C 1
ATOM 737 O O . VAL A 1 88 ? -25.381 6.079 23.108 1.00 54.97 88 VAL A O 1
ATOM 740 N N . HIS A 1 89 ? -25.356 4.381 24.544 1.00 52.06 89 HIS A N 1
ATOM 741 C CA . HIS A 1 89 ? -26.707 4.622 25.050 1.00 52.06 89 HIS A CA 1
ATOM 742 C C . HIS A 1 89 ? -26.785 5.885 25.921 1.00 52.06 89 HIS A C 1
ATOM 744 O O . HIS A 1 89 ? -27.772 6.613 25.838 1.00 52.06 89 HIS A O 1
ATOM 750 N N . ASP A 1 90 ? -25.748 6.206 26.702 1.00 52.81 90 ASP A N 1
ATOM 751 C CA . ASP A 1 90 ? -25.697 7.471 27.451 1.00 52.81 90 ASP A CA 1
ATOM 752 C C . ASP A 1 90 ? -25.531 8.697 26.537 1.00 52.81 90 ASP A C 1
ATOM 754 O O . ASP A 1 90 ? -26.076 9.754 26.841 1.00 52.81 90 ASP A O 1
ATOM 758 N N . SER A 1 91 ? -24.886 8.557 25.374 1.00 52.19 91 SER A N 1
ATOM 759 C CA . SER A 1 91 ? -24.830 9.616 24.348 1.00 52.19 91 SER A CA 1
ATOM 760 C C . SER A 1 91 ? -26.109 9.725 23.495 1.00 52.19 91 SER A C 1
ATOM 762 O O . SER A 1 91 ? -26.363 10.765 22.886 1.00 52.19 91 SER A O 1
ATOM 764 N N . LEU A 1 92 ? -26.955 8.688 23.481 1.00 54.06 92 LEU A N 1
ATOM 765 C CA . LEU A 1 92 ? -28.237 8.663 22.763 1.00 54.06 92 LEU A CA 1
ATOM 766 C C . LEU A 1 92 ? -29.426 9.190 23.574 1.00 54.06 92 LEU A C 1
ATOM 768 O O . LEU A 1 92 ? -30.445 9.518 22.967 1.00 54.06 92 LEU A O 1
ATOM 772 N N . LYS A 1 93 ? -29.317 9.304 24.905 1.00 60.00 93 LYS A N 1
ATOM 773 C CA . LYS A 1 93 ? -30.416 9.795 25.762 1.00 60.00 93 LYS A CA 1
ATOM 774 C C . LYS A 1 93 ? -30.950 11.167 25.344 1.00 60.00 93 LYS A C 1
ATOM 776 O O . LYS A 1 93 ? -32.121 11.432 25.579 1.00 60.00 93 LYS A O 1
ATOM 781 N N . ASN A 1 94 ? -30.121 11.989 24.698 1.00 63.47 94 ASN A N 1
ATOM 782 C CA . ASN A 1 94 ? -30.491 13.325 24.235 1.00 63.47 94 ASN A CA 1
ATOM 783 C C . ASN A 1 94 ? -30.349 13.496 22.712 1.00 63.47 94 ASN A C 1
ATOM 785 O O . ASN A 1 94 ? -29.957 14.553 22.220 1.00 63.47 94 ASN A O 1
ATOM 789 N N . GLU A 1 95 ? -30.594 12.422 21.945 1.00 73.50 95 GLU A N 1
ATOM 790 C CA . GLU A 1 95 ? -30.532 12.437 20.475 1.00 73.50 95 GLU A CA 1
ATOM 791 C C . GLU A 1 95 ? -29.201 13.026 19.924 1.00 73.50 95 GLU A C 1
ATOM 793 O O . GLU A 1 95 ? -29.170 13.695 18.885 1.00 73.50 95 GLU A O 1
ATOM 798 N N . GLY A 1 96 ? -28.091 12.847 20.650 1.00 78.56 96 GLY A N 1
ATOM 799 C CA . GLY A 1 96 ? -26.769 13.369 20.285 1.00 78.56 96 GLY A CA 1
ATOM 800 C C . GLY A 1 96 ? -26.566 14.883 20.446 1.00 78.56 96 GLY A C 1
ATOM 801 O O . GLY A 1 96 ? -25.618 15.410 19.858 1.00 78.56 96 GLY A O 1
ATOM 802 N N . TRP A 1 97 ? -27.436 15.588 21.179 1.00 86.31 97 TRP A N 1
ATOM 803 C CA . TRP A 1 97 ? -27.154 16.947 21.656 1.00 86.31 97 TRP A CA 1
ATOM 804 C C . TRP A 1 97 ? -26.201 16.922 22.851 1.00 86.31 97 TRP A C 1
ATOM 806 O O . TRP A 1 97 ? -26.333 16.106 23.759 1.00 86.31 97 TRP A O 1
ATOM 816 N N . GLU A 1 98 ? -25.259 17.857 22.853 1.00 91.19 98 GLU A N 1
ATOM 817 C CA . GLU A 1 98 ? -24.378 18.143 23.976 1.00 91.19 98 GLU A CA 1
ATOM 818 C C . GLU A 1 98 ? -24.443 19.642 24.301 1.00 91.19 98 GLU A C 1
ATOM 820 O O . GLU A 1 98 ? -24.493 20.471 23.391 1.00 91.19 98 GLU A O 1
ATOM 825 N N . TYR A 1 99 ? -24.383 19.994 25.581 1.00 91.62 99 TYR A N 1
ATOM 826 C CA . TYR A 1 99 ? -24.545 21.348 26.109 1.00 91.62 99 TYR A CA 1
ATOM 827 C C . TYR A 1 99 ? -23.298 21.793 26.877 1.00 91.62 99 TYR A C 1
ATOM 829 O O . TYR A 1 99 ? -22.546 20.961 27.392 1.00 91.62 99 TYR A O 1
ATOM 837 N N . ALA A 1 100 ? -23.049 23.101 26.913 1.00 93.44 100 ALA A N 1
ATOM 838 C CA . ALA A 1 100 ? -21.997 23.715 27.713 1.00 93.44 100 ALA A CA 1
ATOM 839 C C . ALA A 1 100 ? -22.365 25.159 28.112 1.00 93.44 100 ALA A C 1
ATOM 841 O O . ALA A 1 100 ? -22.995 25.876 27.320 1.00 93.44 100 ALA A O 1
ATOM 842 N N . PRO A 1 101 ? -21.868 25.656 29.263 1.00 92.94 101 PRO A N 1
ATOM 843 C CA . PRO A 1 101 ? -22.037 27.054 29.666 1.00 92.94 101 PRO A CA 1
ATOM 844 C C . PRO A 1 101 ? -21.410 28.051 28.689 1.00 92.94 101 PRO A C 1
ATOM 846 O O . PRO A 1 101 ? -21.945 29.135 28.482 1.00 92.94 101 PRO A O 1
ATOM 849 N N . MET A 1 102 ? -20.286 27.689 28.065 1.00 92.38 102 MET A N 1
ATOM 850 C CA . MET A 1 102 ? -19.564 28.515 27.092 1.00 92.38 102 MET A CA 1
ATOM 851 C C . MET A 1 102 ? -18.901 27.639 26.018 1.00 92.38 102 MET A C 1
ATOM 853 O O . MET A 1 102 ? -18.522 26.499 26.285 1.00 92.3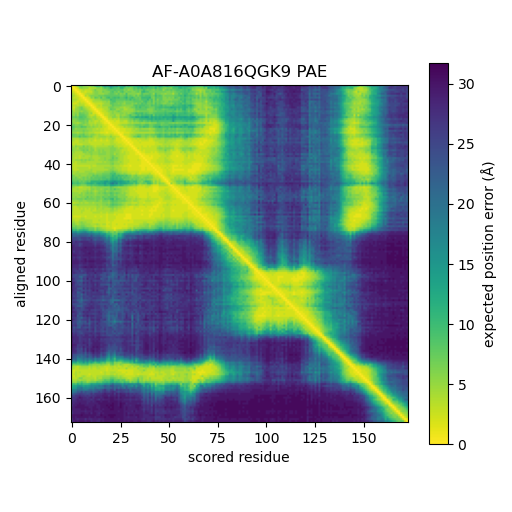8 102 MET A O 1
ATOM 857 N N . PHE A 1 103 ? -18.686 28.190 24.815 1.00 88.75 103 PHE A N 1
ATOM 858 C CA . PHE A 1 103 ? -18.168 27.459 23.642 1.00 88.75 103 PHE A CA 1
ATOM 859 C C . PHE A 1 103 ? -16.775 26.826 23.842 1.00 88.75 103 PHE A C 1
ATOM 861 O O . PHE A 1 103 ? -16.430 25.845 23.188 1.00 88.75 103 PHE A O 1
ATOM 868 N N . ASN A 1 104 ? -15.962 27.383 24.740 1.00 89.94 104 ASN A N 1
ATOM 869 C CA . ASN A 1 104 ? -14.612 26.911 25.058 1.00 89.94 104 ASN A CA 1
ATOM 870 C C . ASN A 1 104 ? -14.571 25.862 26.185 1.00 89.94 104 ASN A C 1
ATOM 872 O O . ASN A 1 104 ? -13.486 25.428 26.573 1.00 89.94 104 ASN A O 1
ATOM 876 N N . MET A 1 105 ? -15.723 25.474 26.732 1.00 90.56 105 MET A N 1
ATOM 877 C CA . MET A 1 105 ? -15.821 24.489 27.804 1.00 90.56 105 MET A CA 1
ATOM 878 C C . MET A 1 105 ? -16.121 23.089 27.265 1.00 90.56 105 MET A C 1
ATOM 880 O O . MET A 1 105 ? -16.485 22.884 26.106 1.00 90.56 105 MET A O 1
ATOM 884 N N . LYS A 1 106 ? -15.944 22.088 28.131 1.00 89.44 106 LYS A N 1
ATOM 885 C CA . LYS A 1 106 ? -16.274 20.703 27.807 1.00 89.44 106 LYS A CA 1
ATOM 886 C C . LYS A 1 106 ? -17.794 20.531 27.764 1.00 89.44 106 LYS A C 1
ATOM 888 O O . LYS A 1 106 ? -18.472 20.833 28.740 1.00 89.44 106 LYS A O 1
ATOM 893 N N . PHE A 1 107 ? -18.283 19.996 26.652 1.00 90.00 107 PHE A N 1
ATOM 894 C CA . PHE A 1 107 ? -19.692 19.682 26.453 1.00 90.00 107 PHE A CA 1
ATOM 895 C C . PHE A 1 107 ? -20.105 18.404 27.208 1.00 90.00 107 PHE A C 1
ATOM 897 O O . PHE A 1 107 ? -19.292 17.487 27.372 1.00 90.00 107 PHE A O 1
ATOM 904 N N . HIS A 1 108 ? -21.359 18.346 27.658 1.00 88.31 108 HIS A N 1
ATOM 905 C CA . HIS A 1 108 ? -21.978 17.204 28.342 1.00 88.31 108 HIS A CA 1
ATOM 906 C C . HIS A 1 108 ? -23.390 16.915 27.813 1.00 88.31 108 HIS A C 1
ATOM 908 O O . HIS A 1 108 ? -23.992 17.761 27.167 1.00 88.31 108 HIS A O 1
ATOM 914 N N . GLY A 1 109 ? -23.925 15.718 28.064 1.00 84.56 109 GLY A N 1
ATOM 915 C CA . GLY A 1 109 ? -25.202 15.283 27.477 1.00 84.56 109 GLY A CA 1
ATOM 916 C C . GLY A 1 109 ? -26.459 15.906 28.097 1.00 84.56 109 GLY A C 1
ATOM 917 O O . GLY A 1 109 ? -27.455 16.073 27.398 1.00 84.56 109 GLY A O 1
ATOM 918 N N . ASP A 1 110 ? -26.419 16.268 29.382 1.00 84.75 110 ASP A N 1
ATOM 919 C CA . ASP A 1 110 ? -27.591 16.790 30.099 1.00 84.75 110 ASP A CA 1
ATOM 920 C C . ASP A 1 110 ? -27.744 18.301 29.897 1.00 84.75 110 ASP A C 1
ATOM 922 O O . ASP A 1 110 ? -26.764 19.034 30.034 1.00 84.75 110 A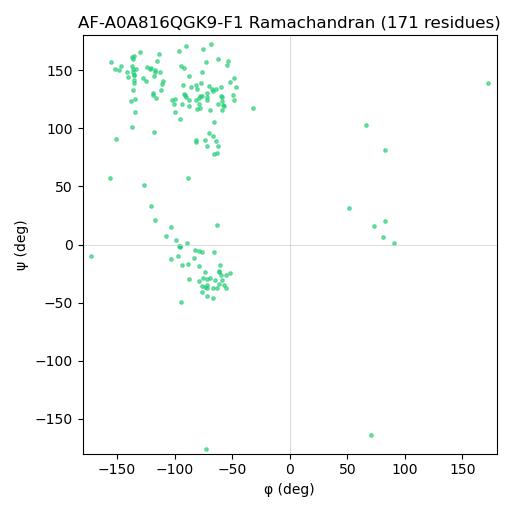SP A O 1
ATOM 926 N N . GLU A 1 111 ? -28.962 18.770 29.634 1.00 85.69 111 GLU A N 1
ATOM 927 C CA . GLU A 1 111 ? -29.279 20.198 29.529 1.00 85.69 111 GLU A CA 1
ATOM 928 C C . GLU A 1 111 ? -29.382 20.831 30.925 1.00 85.69 111 GLU A C 1
ATOM 930 O O . GLU A 1 111 ? -30.105 20.341 31.798 1.00 85.69 111 GLU A O 1
ATOM 935 N N . ARG A 1 112 ? -28.652 21.928 31.160 1.00 88.62 112 ARG A N 1
ATOM 936 C CA . ARG A 1 112 ? -28.692 22.684 32.419 1.00 88.62 112 ARG A CA 1
ATOM 937 C C . ARG A 1 112 ? -29.093 24.127 32.164 1.00 88.62 112 ARG A C 1
ATOM 939 O O . ARG A 1 112 ? -28.743 24.726 31.159 1.00 88.62 112 ARG A O 1
ATOM 946 N N . SER A 1 113 ? -29.728 24.744 33.159 1.00 90.12 113 SER A N 1
ATOM 947 C CA . SER A 1 113 ? -30.181 26.142 33.072 1.00 90.12 113 SER A CA 1
ATOM 948 C C . SER A 1 113 ? -29.059 27.173 32.856 1.00 90.12 113 SER A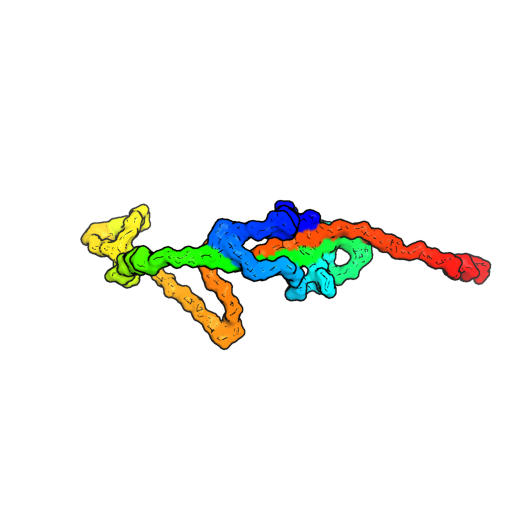 C 1
ATOM 950 O O . SER A 1 113 ? -29.362 28.309 32.507 1.00 90.12 113 SER A O 1
ATOM 952 N N . MET A 1 114 ? -27.795 26.824 33.114 1.00 91.00 114 MET A N 1
ATOM 953 C CA . MET A 1 114 ? -26.639 27.713 32.914 1.00 91.00 114 MET A CA 1
ATOM 954 C C . MET A 1 114 ? -25.950 27.492 31.559 1.00 91.00 114 MET A C 1
ATOM 956 O O . MET A 1 114 ? -24.970 28.175 31.261 1.00 91.00 114 MET A O 1
ATOM 960 N N . ASP A 1 115 ? -26.421 26.535 30.757 1.00 93.69 115 ASP A N 1
ATOM 961 C CA . ASP A 1 115 ? -25.846 26.250 29.450 1.00 93.69 115 ASP A CA 1
ATOM 962 C C . ASP A 1 115 ? -26.318 27.282 28.428 1.00 93.69 115 ASP A C 1
ATOM 964 O O . ASP A 1 115 ? -27.502 27.389 28.125 1.00 93.69 115 ASP A O 1
ATOM 968 N N . MET A 1 116 ? -25.376 28.043 27.872 1.00 92.19 116 MET A N 1
ATOM 969 C CA . MET A 1 116 ? -25.666 29.035 26.831 1.00 92.19 116 MET A CA 1
ATOM 970 C C . MET A 1 116 ? -25.400 28.495 25.422 1.00 92.19 116 MET A C 1
ATOM 972 O O . MET A 1 116 ? -25.725 29.153 24.434 1.00 92.19 116 MET A O 1
ATOM 976 N N . THR A 1 117 ? -24.765 27.324 25.305 1.00 91.44 117 THR A N 1
ATOM 977 C CA . THR A 1 117 ? -24.345 26.748 24.022 1.00 91.44 117 THR A CA 1
ATOM 978 C C . THR A 1 117 ? -24.682 25.265 23.935 1.00 91.44 117 THR A C 1
ATOM 980 O O . THR A 1 117 ? -24.484 24.523 24.893 1.00 91.44 117 THR A O 1
ATOM 983 N N . GLY A 1 118 ? -25.153 24.826 22.765 1.00 91.94 118 GLY A N 1
ATOM 984 C CA . GLY A 1 118 ? -25.439 23.424 22.464 1.00 91.94 118 GLY A CA 1
ATOM 985 C C . GLY A 1 118 ? -24.910 23.028 21.086 1.00 91.94 118 GLY A C 1
ATOM 986 O O . GLY A 1 118 ? -24.888 23.844 20.163 1.00 91.94 118 GLY A O 1
ATOM 987 N N . ARG A 1 119 ? -24.460 21.780 20.931 1.00 91.19 119 ARG A N 1
ATOM 988 C CA . ARG A 1 119 ? -23.971 21.220 19.664 1.00 91.19 119 ARG A CA 1
ATOM 989 C C . ARG A 1 119 ? -24.516 19.816 19.437 1.00 91.19 119 ARG A C 1
ATOM 991 O O . ARG A 1 119 ? -24.725 19.065 20.378 1.00 91.19 119 ARG A O 1
ATOM 998 N N . ARG A 1 120 ? -24.672 19.440 18.171 1.00 89.62 120 ARG A N 1
ATOM 999 C CA . ARG A 1 120 ? -25.032 18.083 17.746 1.00 89.62 120 ARG A CA 1
ATOM 1000 C C . ARG A 1 120 ? -24.143 17.669 16.585 1.00 89.62 120 ARG A C 1
ATOM 1002 O O . ARG A 1 120 ? -23.848 18.478 15.703 1.00 89.62 120 ARG A O 1
ATOM 1009 N N . ARG A 1 121 ? -23.730 16.400 16.561 1.00 85.31 121 ARG A N 1
ATOM 1010 C CA . ARG A 1 121 ? -22.928 15.842 15.467 1.00 85.31 121 ARG A CA 1
ATOM 1011 C C . ARG A 1 121 ? -23.805 15.050 14.501 1.00 85.31 121 ARG A C 1
ATOM 1013 O O . ARG A 1 121 ? -24.311 13.986 14.837 1.00 85.31 121 ARG A O 1
ATOM 1020 N N . TRP A 1 122 ? -23.934 15.538 13.272 1.00 83.38 122 TRP A N 1
ATOM 1021 C CA . TRP A 1 122 ? -24.609 14.807 12.201 1.00 83.38 122 TRP A CA 1
ATOM 1022 C C . TRP A 1 122 ? -23.670 13.768 11.592 1.00 83.38 122 TRP A C 1
ATOM 1024 O O . TRP A 1 122 ? -22.647 14.109 10.999 1.00 83.38 122 TRP A O 1
ATOM 1034 N N . HIS A 1 123 ? -24.023 12.493 11.717 1.00 78.31 123 HIS A N 1
ATOM 1035 C CA . HIS A 1 123 ? -23.322 11.405 11.045 1.00 78.31 123 HIS A CA 1
ATOM 1036 C C . HIS A 1 123 ? -24.106 10.981 9.805 1.00 78.31 123 HIS A C 1
ATOM 1038 O O . HIS A 1 123 ? -25.252 10.551 9.901 1.00 78.31 123 HIS A O 1
ATOM 1044 N N . ARG A 1 124 ? -23.478 11.071 8.630 1.00 79.62 124 ARG A N 1
ATOM 1045 C CA . ARG A 1 124 ? -24.001 10.477 7.395 1.00 79.62 124 ARG A CA 1
ATOM 1046 C C . ARG A 1 124 ? -23.231 9.192 7.134 1.00 79.62 124 ARG A C 1
ATOM 1048 O O . ARG A 1 124 ? -22.006 9.217 7.054 1.00 79.62 124 ARG A O 1
ATOM 1055 N N . LYS A 1 125 ? -23.940 8.073 7.001 1.00 77.62 125 LYS A N 1
ATOM 1056 C CA . LYS A 1 125 ? -23.344 6.821 6.533 1.00 77.62 125 LYS A CA 1
ATOM 1057 C C . LYS A 1 125 ? -23.418 6.809 5.012 1.00 77.62 125 LYS A C 1
ATOM 1059 O O . LYS A 1 125 ? -24.510 6.870 4.455 1.00 77.62 125 LYS A O 1
ATOM 1064 N N . MET A 1 126 ? -22.266 6.752 4.350 1.00 69.00 126 MET A N 1
ATOM 1065 C CA . MET A 1 126 ? -22.225 6.472 2.919 1.00 69.00 126 MET A CA 1
ATOM 1066 C C . MET A 1 126 ? -22.640 5.011 2.736 1.00 69.00 126 MET A C 1
ATOM 1068 O O . MET A 1 126 ? -21.993 4.110 3.270 1.00 69.00 126 MET A O 1
ATOM 1072 N N . VAL A 1 127 ? -23.768 4.783 2.069 1.00 77.12 127 VAL A N 1
ATOM 1073 C CA . VAL A 1 127 ? -24.214 3.438 1.702 1.00 77.12 127 VAL A CA 1
ATOM 1074 C C . VAL A 1 127 ? -23.685 3.187 0.293 1.00 77.12 127 VAL A C 1
ATOM 1076 O O . VAL A 1 127 ? -23.994 3.992 -0.588 1.00 77.12 127 VAL A O 1
ATOM 1079 N N . PRO A 1 128 ? -22.868 2.143 0.067 1.00 58.91 128 PRO A N 1
ATOM 1080 C CA . PRO A 1 128 ? -22.448 1.807 -1.282 1.00 58.91 128 PRO A CA 1
ATOM 1081 C C . PRO A 1 128 ? -23.701 1.506 -2.106 1.00 58.91 128 PRO A C 1
ATOM 1083 O O . PRO A 1 128 ? -24.533 0.701 -1.681 1.00 58.91 128 PRO A O 1
ATOM 1086 N N . SER A 1 129 ? -23.856 2.149 -3.267 1.00 48.28 129 SER A N 1
ATOM 1087 C CA . SER A 1 129 ? -24.810 1.648 -4.255 1.00 48.28 129 SER A CA 1
ATOM 1088 C C . SER A 1 129 ? -24.366 0.236 -4.612 1.00 48.28 129 SER A C 1
ATOM 1090 O O . SER A 1 129 ? -23.165 -0.011 -4.752 1.00 48.28 129 SER A O 1
ATOM 1092 N N . ALA A 1 130 ? -25.312 -0.696 -4.672 1.00 51.00 130 ALA A N 1
ATOM 1093 C CA . ALA A 1 130 ? -25.045 -2.101 -4.927 1.00 51.00 130 ALA A CA 1
ATOM 1094 C C . ALA A 1 130 ? -24.421 -2.276 -6.319 1.00 51.00 130 ALA A C 1
ATOM 1096 O O . ALA A 1 130 ? -25.145 -2.479 -7.277 1.00 51.00 130 ALA A O 1
ATOM 1097 N N . GLU A 1 131 ? -23.099 -2.114 -6.412 1.00 50.00 131 GLU A N 1
ATOM 1098 C CA . GLU A 1 131 ? -22.255 -2.517 -7.542 1.00 50.00 131 GLU A CA 1
ATOM 1099 C C . GLU A 1 131 ? -20.745 -2.366 -7.292 1.00 50.00 131 GLU A C 1
ATOM 1101 O O . GLU A 1 131 ? -19.969 -2.933 -8.052 1.00 50.00 131 GLU A O 1
ATOM 1106 N N . GLN A 1 132 ? -20.276 -1.717 -6.214 1.00 45.47 132 GLN A N 1
ATOM 1107 C CA . GLN A 1 132 ? -18.846 -1.751 -5.864 1.00 45.47 132 GLN A CA 1
ATOM 1108 C C . GLN A 1 132 ? -18.610 -1.957 -4.366 1.00 45.47 132 GLN A C 1
ATOM 1110 O O . GLN A 1 132 ? -18.696 -1.043 -3.546 1.00 45.47 132 GLN A O 1
ATOM 1115 N N . ASN A 1 133 ? -18.286 -3.201 -4.016 1.00 40.69 133 ASN A N 1
ATOM 1116 C CA . ASN A 1 133 ? -17.810 -3.588 -2.696 1.00 40.69 133 ASN A CA 1
ATOM 1117 C C . ASN A 1 133 ? -16.365 -3.105 -2.498 1.00 40.69 133 ASN A C 1
ATOM 1119 O O . ASN A 1 133 ? -15.423 -3.842 -2.768 1.00 40.69 133 ASN A O 1
ATOM 1123 N N . PHE A 1 134 ? -16.184 -1.895 -1.969 1.00 41.22 134 PHE A N 1
ATOM 1124 C CA . PHE A 1 134 ? -14.928 -1.500 -1.330 1.00 41.22 134 PHE A CA 1
ATOM 1125 C C . PHE A 1 134 ? -15.193 -1.179 0.139 1.00 41.22 134 PHE A C 1
ATOM 1127 O O . PHE A 1 134 ? -15.640 -0.091 0.508 1.00 41.22 134 PHE A O 1
ATOM 1134 N N . ALA A 1 135 ? -14.939 -2.173 0.990 1.00 43.91 135 ALA A N 1
ATOM 1135 C CA . ALA A 1 135 ? -15.001 -2.029 2.433 1.00 43.91 135 ALA A CA 1
ATOM 1136 C C . ALA A 1 135 ? -14.013 -0.943 2.887 1.00 43.91 135 ALA A C 1
ATOM 1138 O O . ALA A 1 135 ? -12.801 -1.080 2.743 1.00 43.91 135 ALA A O 1
ATOM 1139 N N . SER A 1 136 ? -14.535 0.147 3.442 1.00 39.47 136 SER A N 1
ATOM 1140 C CA . SER A 1 136 ? -13.740 1.203 4.062 1.00 39.47 136 SER A CA 1
ATOM 1141 C C . SER A 1 136 ? -14.375 1.586 5.399 1.00 39.47 136 SER A C 1
ATOM 1143 O O . SER A 1 136 ? -15.492 2.092 5.461 1.00 39.47 136 SER A O 1
ATOM 1145 N N . SER A 1 137 ? -13.664 1.307 6.494 1.00 38.69 137 SER A N 1
ATOM 1146 C CA . SER A 1 137 ? -14.015 1.762 7.842 1.00 38.69 137 SER A CA 1
ATOM 1147 C C . SER A 1 137 ? -12.901 2.638 8.404 1.00 38.69 137 SER A C 1
ATOM 1149 O O . SER A 1 137 ? -11.730 2.263 8.397 1.00 38.69 137 SER A O 1
ATOM 1151 N N . THR A 1 138 ? -13.305 3.811 8.882 1.00 40.22 138 THR A N 1
ATOM 1152 C CA . THR A 1 138 ? -12.488 4.918 9.379 1.00 40.22 138 THR A CA 1
ATOM 1153 C C . THR A 1 138 ? -11.924 4.654 10.778 1.00 40.22 138 THR A C 1
ATOM 1155 O O . THR A 1 138 ? -12.655 4.385 11.725 1.00 40.22 138 THR A O 1
ATOM 1158 N N . GLY A 1 139 ? -10.615 4.812 10.896 1.00 29.44 139 GLY A N 1
ATOM 1159 C CA . GLY A 1 139 ? -9.769 4.753 12.089 1.00 29.44 139 GLY A CA 1
ATOM 1160 C C . GLY A 1 139 ? -8.344 4.820 11.547 1.00 29.44 139 GLY A C 1
ATOM 1161 O O . GLY A 1 139 ? -8.141 4.277 10.462 1.00 29.44 139 GLY A O 1
ATOM 1162 N N . GLY A 1 140 ? -7.424 5.569 12.178 1.00 34.53 140 GLY A N 1
ATOM 1163 C CA . GLY A 1 140 ? -6.101 5.915 11.616 1.00 34.53 140 GLY A CA 1
ATOM 1164 C C . GLY A 1 140 ? -5.561 4.813 10.707 1.00 34.53 140 GLY A C 1
ATOM 1165 O O . GLY A 1 140 ? -5.480 3.681 11.166 1.00 34.53 140 GLY A O 1
ATOM 1166 N N . PHE A 1 141 ? -5.363 5.123 9.417 1.00 38.62 141 PHE A N 1
ATOM 1167 C CA . PHE A 1 141 ? -5.375 4.157 8.307 1.00 38.62 141 PHE A CA 1
ATOM 1168 C C . PHE A 1 141 ? -4.258 3.113 8.437 1.00 38.62 141 PHE A C 1
ATOM 1170 O O . PHE A 1 141 ? -3.219 3.177 7.787 1.00 38.62 141 PHE A O 1
ATOM 1177 N N . VAL A 1 142 ? -4.471 2.124 9.294 1.00 53.47 142 VAL A N 1
ATOM 1178 C CA . VAL A 1 142 ? -3.740 0.873 9.285 1.00 53.47 142 VAL A CA 1
ATOM 1179 C C . VAL A 1 142 ? -4.439 0.066 8.205 1.00 53.47 142 VAL A C 1
ATOM 1181 O O . VAL A 1 142 ? -5.450 -0.586 8.455 1.00 53.47 142 VAL A O 1
ATOM 1184 N N . SER A 1 143 ? -3.952 0.206 6.969 1.00 64.81 143 SER A N 1
ATOM 1185 C CA . SER A 1 143 ? -4.479 -0.511 5.808 1.00 64.81 143 SER A CA 1
ATOM 1186 C C . SER A 1 143 ? -4.618 -1.996 6.132 1.00 64.81 143 SER A C 1
ATOM 1188 O O . SER A 1 143 ? -3.756 -2.578 6.793 1.00 64.81 143 SER A O 1
ATOM 1190 N N . ASN A 1 144 ? -5.660 -2.647 5.627 1.00 80.25 144 ASN A N 1
ATOM 1191 C CA . ASN A 1 144 ? -5.752 -4.109 5.670 1.00 80.25 144 ASN A CA 1
ATOM 1192 C C . ASN A 1 144 ? -4.666 -4.785 4.815 1.00 80.25 144 ASN A C 1
ATOM 1194 O O . ASN A 1 144 ? -4.553 -5.998 4.826 1.00 80.25 144 ASN A O 1
ATOM 1198 N N . THR A 1 145 ? -3.890 -4.012 4.058 1.00 82.38 145 THR A N 1
ATOM 1199 C CA . THR A 1 145 ? -2.883 -4.501 3.126 1.00 82.38 145 THR A CA 1
ATOM 1200 C C . THR A 1 145 ? -1.507 -4.042 3.581 1.00 82.38 145 THR A C 1
ATOM 1202 O O . THR A 1 145 ? -1.281 -2.848 3.789 1.00 82.38 145 THR A O 1
ATOM 1205 N N . ASP A 1 146 ? -0.588 -4.983 3.729 1.00 86.44 146 ASP A N 1
ATOM 1206 C CA . ASP A 1 146 ? 0.833 -4.719 3.901 1.00 86.44 146 ASP A CA 1
ATOM 1207 C C . ASP A 1 146 ? 1.524 -4.743 2.539 1.00 86.44 146 ASP A C 1
ATOM 1209 O O . ASP A 1 146 ? 1.213 -5.594 1.711 1.00 86.44 146 ASP A O 1
ATOM 1213 N N . VAL A 1 147 ? 2.427 -3.795 2.289 1.00 87.19 147 VAL A N 1
ATOM 1214 C CA . VAL A 1 147 ? 3.050 -3.581 0.977 1.00 87.19 147 VAL A CA 1
ATOM 1215 C C . VAL A 1 147 ? 4.540 -3.346 1.147 1.00 87.19 147 VAL A C 1
ATOM 1217 O O . VAL A 1 147 ? 4.959 -2.521 1.958 1.00 87.19 147 VAL A O 1
ATOM 1220 N N . VAL A 1 148 ? 5.340 -4.030 0.337 1.00 88.19 148 VAL A N 1
ATOM 1221 C CA . VAL A 1 148 ? 6.797 -3.886 0.296 1.00 88.19 148 VAL A CA 1
ATOM 1222 C C . VAL A 1 148 ? 7.294 -3.968 -1.142 1.00 88.19 148 VAL A C 1
ATOM 1224 O O . VAL A 1 148 ? 6.728 -4.674 -1.971 1.00 88.19 148 VAL A O 1
ATOM 1227 N N . PHE A 1 149 ? 8.374 -3.264 -1.451 1.00 87.44 149 PHE A N 1
ATOM 1228 C CA . PHE A 1 149 ? 9.005 -3.279 -2.767 1.00 87.44 149 PHE A CA 1
ATOM 1229 C C . PHE A 1 149 ? 10.363 -3.958 -2.680 1.00 87.44 149 PHE A C 1
ATOM 1231 O O . PHE A 1 149 ? 11.157 -3.636 -1.806 1.00 87.44 149 PHE A O 1
ATOM 1238 N N . ARG A 1 150 ? 10.673 -4.885 -3.587 1.00 87.62 150 ARG A N 1
ATOM 1239 C CA . ARG A 1 150 ? 12.026 -5.434 -3.729 1.00 87.62 150 ARG A CA 1
ATOM 1240 C C . ARG A 1 150 ? 12.764 -4.671 -4.813 1.00 87.62 150 ARG A C 1
ATOM 1242 O O . ARG A 1 150 ? 12.477 -4.880 -5.986 1.00 87.62 150 ARG A O 1
ATOM 1249 N N . MET A 1 151 ? 13.730 -3.853 -4.413 1.00 85.88 151 MET A N 1
ATOM 1250 C CA . MET A 1 151 ? 14.605 -3.132 -5.335 1.00 85.88 151 MET A CA 1
ATOM 1251 C C . MET A 1 151 ? 15.744 -4.030 -5.830 1.00 85.88 151 MET A C 1
ATOM 1253 O O . MET A 1 151 ? 16.351 -4.758 -5.035 1.00 85.88 151 MET A O 1
ATOM 1257 N N . GLN A 1 152 ? 16.041 -3.969 -7.126 1.00 84.50 152 GLN A N 1
ATOM 1258 C CA . GLN A 1 152 ? 17.174 -4.634 -7.763 1.00 84.50 152 GLN A CA 1
ATOM 1259 C C . GLN A 1 152 ? 17.878 -3.646 -8.701 1.00 84.50 152 GLN A C 1
ATOM 1261 O O . GLN A 1 152 ? 17.245 -3.060 -9.575 1.00 84.50 152 GLN A O 1
ATOM 1266 N N . SER A 1 153 ? 19.185 -3.460 -8.518 1.00 81.88 153 SER A N 1
ATOM 1267 C CA . SER A 1 153 ? 20.028 -2.774 -9.500 1.00 81.88 153 SER A CA 1
ATOM 1268 C C . SER A 1 153 ? 20.344 -3.746 -10.630 1.00 81.88 153 SER A C 1
ATOM 1270 O O . SER A 1 153 ? 20.836 -4.848 -10.370 1.00 81.88 153 SER A O 1
ATOM 1272 N N . GLN A 1 154 ? 20.067 -3.345 -11.860 1.00 68.75 154 GLN A N 1
ATOM 1273 C CA . GLN A 1 154 ? 20.430 -4.090 -13.052 1.00 68.75 154 GLN A CA 1
ATOM 1274 C C . GLN A 1 154 ? 21.795 -3.595 -13.530 1.00 68.75 154 GLN A C 1
ATOM 1276 O O . GLN A 1 154 ? 22.025 -2.394 -13.651 1.00 68.75 154 GLN A O 1
ATOM 1281 N N . VAL A 1 155 ? 22.724 -4.519 -13.768 1.00 58.16 155 VAL A N 1
ATOM 1282 C CA . VAL A 1 155 ? 23.901 -4.208 -14.585 1.00 58.16 155 VAL A CA 1
ATOM 1283 C C . VAL A 1 155 ? 23.402 -4.275 -16.026 1.00 58.16 155 VAL A C 1
ATOM 1285 O O . VAL A 1 155 ? 22.871 -5.328 -16.387 1.00 58.16 155 VAL A O 1
ATOM 1288 N N . PRO A 1 156 ? 23.493 -3.202 -16.832 1.00 58.06 156 PRO A N 1
ATOM 1289 C CA . PRO A 1 156 ? 23.067 -3.274 -18.221 1.00 58.06 156 PRO A CA 1
ATOM 1290 C C . PRO A 1 156 ? 23.855 -4.399 -18.888 1.00 58.06 156 PRO A C 1
ATOM 1292 O O . PRO A 1 156 ? 25.090 -4.393 -18.889 1.00 58.06 156 PRO A O 1
ATOM 1295 N N . ALA A 1 157 ? 23.143 -5.404 -19.393 1.00 54.94 157 ALA A N 1
ATOM 1296 C CA . ALA A 1 157 ? 23.759 -6.421 -20.217 1.00 54.94 157 ALA A CA 1
ATOM 1297 C C . ALA A 1 157 ? 24.219 -5.707 -21.488 1.00 54.94 157 ALA A C 1
ATOM 1299 O O . ALA A 1 157 ? 23.399 -5.313 -22.316 1.00 54.94 157 ALA A O 1
ATOM 1300 N N . ILE A 1 158 ? 25.529 -5.488 -21.610 1.00 47.88 158 ILE A N 1
ATOM 1301 C CA . ILE A 1 158 ? 26.152 -5.106 -22.874 1.00 47.88 158 ILE A CA 1
ATOM 1302 C C . ILE A 1 158 ? 25.935 -6.309 -23.792 1.00 47.88 158 ILE A C 1
ATOM 1304 O O . ILE A 1 158 ? 26.710 -7.264 -23.771 1.00 47.88 158 ILE A O 1
ATOM 1308 N N . THR A 1 159 ? 24.812 -6.321 -24.499 1.00 53.41 159 THR A N 1
ATOM 1309 C CA . THR A 1 159 ? 24.520 -7.339 -25.495 1.00 53.41 159 THR A CA 1
ATOM 1310 C C . THR A 1 159 ? 25.238 -6.951 -26.782 1.00 53.41 159 THR A C 1
ATOM 1312 O O . THR A 1 159 ? 25.126 -5.835 -27.280 1.00 53.41 159 THR A O 1
ATOM 1315 N N . ASP A 1 160 ? 26.039 -7.910 -27.229 1.00 40.47 160 ASP A N 1
ATOM 1316 C CA . ASP A 1 160 ? 26.671 -8.082 -28.527 1.00 40.47 160 ASP A CA 1
ATOM 1317 C C . ASP A 1 160 ? 27.737 -7.080 -28.990 1.00 40.47 160 ASP A C 1
ATOM 1319 O O . ASP A 1 160 ? 27.514 -6.005 -29.543 1.00 40.47 160 ASP A O 1
ATOM 1323 N N . SER A 1 161 ? 28.971 -7.576 -28.870 1.00 44.06 161 SER A N 1
ATOM 1324 C CA . SER A 1 161 ? 30.059 -7.261 -29.790 1.00 44.06 161 SER A CA 1
ATOM 1325 C C . SER A 1 161 ? 29.554 -7.384 -31.235 1.00 44.06 161 SER A C 1
ATOM 1327 O O . SER A 1 161 ? 28.910 -8.389 -31.546 1.00 44.06 161 SER A O 1
ATOM 1329 N N . PRO A 1 162 ? 29.859 -6.439 -32.143 1.00 38.81 162 PRO A N 1
ATOM 1330 C CA . PRO A 1 162 ? 29.462 -6.584 -33.533 1.00 38.81 162 PRO A CA 1
ATOM 1331 C C . PRO A 1 162 ? 30.081 -7.872 -34.075 1.00 38.81 162 PRO A C 1
ATOM 1333 O O . PRO A 1 162 ? 31.296 -8.085 -33.987 1.00 38.81 162 PRO A O 1
ATOM 1336 N N . SER A 1 163 ? 29.229 -8.759 -34.590 1.00 45.53 163 SER A N 1
ATOM 1337 C CA . SER A 1 163 ? 29.675 -9.976 -35.254 1.00 45.53 163 SER A CA 1
ATOM 1338 C C . SER A 1 163 ? 30.710 -9.614 -36.328 1.00 45.53 163 SER A C 1
ATOM 1340 O O . SER A 1 163 ? 30.584 -8.609 -37.028 1.00 45.53 163 SER A O 1
ATOM 1342 N N . LYS A 1 164 ? 31.764 -10.425 -36.454 1.00 46.31 164 LYS A N 1
ATOM 1343 C CA . LYS A 1 164 ? 32.900 -10.230 -37.376 1.00 46.31 164 LYS A CA 1
ATOM 1344 C C . LYS A 1 164 ? 32.537 -10.256 -38.877 1.00 46.31 164 LYS A C 1
ATOM 1346 O O . LYS A 1 164 ? 33.426 -10.423 -39.705 1.00 46.31 164 LYS A O 1
ATOM 1351 N N . VAL A 1 165 ? 31.267 -10.110 -39.250 1.00 48.94 165 VAL A N 1
ATOM 1352 C CA . VAL A 1 165 ? 30.792 -10.318 -40.624 1.00 48.94 165 VAL A CA 1
ATOM 1353 C C . VAL A 1 165 ? 30.763 -9.024 -41.456 1.00 48.94 165 VAL A C 1
ATOM 1355 O O . VAL A 1 165 ? 30.850 -9.104 -42.674 1.00 48.94 165 VAL A O 1
ATOM 1358 N N . ASP A 1 166 ? 30.804 -7.833 -40.845 1.00 46.25 166 ASP A N 1
ATOM 1359 C CA . ASP A 1 166 ? 30.624 -6.560 -41.580 1.00 46.25 166 ASP A CA 1
ATOM 1360 C C . ASP A 1 166 ? 31.899 -5.738 -41.867 1.00 46.25 166 ASP A C 1
ATOM 1362 O O . ASP A 1 166 ? 31.824 -4.573 -42.256 1.00 46.25 166 ASP A O 1
ATOM 1366 N N . GLN A 1 167 ? 33.101 -6.315 -41.736 1.00 49.22 167 GLN A N 1
ATOM 1367 C CA . GLN A 1 167 ? 34.355 -5.596 -42.050 1.00 49.22 167 GLN A CA 1
ATOM 1368 C C . GLN A 1 167 ? 34.959 -5.891 -43.435 1.00 49.22 167 GLN A C 1
ATOM 1370 O O . GLN A 1 167 ? 36.013 -5.344 -43.753 1.00 49.22 167 GLN A O 1
ATOM 1375 N N . GLN A 1 168 ? 34.317 -6.692 -44.295 1.00 51.12 168 GLN A N 1
ATOM 1376 C CA . GLN A 1 168 ? 34.883 -7.045 -45.613 1.00 51.12 168 GLN A CA 1
ATOM 1377 C C . GLN A 1 168 ? 34.224 -6.404 -46.844 1.00 51.12 168 GLN A C 1
ATOM 1379 O O . GLN A 1 168 ? 34.637 -6.710 -47.958 1.00 51.12 168 GLN A O 1
ATOM 1384 N N . GLN A 1 169 ? 33.291 -5.457 -46.698 1.00 52.62 169 GLN A N 1
ATOM 1385 C CA . GLN A 1 169 ? 32.696 -4.768 -47.861 1.00 52.62 169 GLN A CA 1
ATOM 1386 C C . GLN A 1 169 ? 32.948 -3.259 -47.942 1.00 52.62 169 GLN A C 1
ATOM 1388 O O . GLN A 1 169 ? 32.266 -2.552 -48.678 1.00 52.62 169 GLN A O 1
ATOM 1393 N N . ARG A 1 170 ? 33.977 -2.739 -47.264 1.00 47.97 170 ARG A N 1
ATOM 1394 C CA . ARG A 1 170 ? 34.333 -1.315 -47.370 1.00 47.97 170 ARG A CA 1
ATOM 1395 C C . ARG A 1 170 ? 35.799 -1.080 -47.729 1.00 47.97 170 ARG A C 1
ATOM 1397 O O . ARG A 1 170 ? 36.476 -0.328 -47.051 1.00 47.97 170 ARG A O 1
ATOM 1404 N N . CYS A 1 171 ? 36.266 -1.736 -48.792 1.00 46.59 171 CYS A N 1
ATOM 1405 C CA . CYS A 1 171 ? 37.516 -1.416 -49.498 1.00 46.59 171 CYS A CA 1
ATOM 1406 C C . CYS A 1 171 ? 37.462 -1.927 -50.952 1.00 46.59 171 CYS A C 1
ATOM 1408 O O . CYS A 1 171 ? 38.304 -2.723 -51.342 1.00 46.59 171 CYS A O 1
ATOM 1410 N N . GLN A 1 172 ? 36.469 -1.511 -51.744 1.00 48.50 172 GLN A N 1
ATOM 1411 C CA . GLN A 1 172 ? 36.589 -1.418 -53.209 1.00 48.50 172 GLN A CA 1
ATOM 1412 C C . GLN A 1 172 ? 35.665 -0.303 -53.711 1.00 48.50 172 GLN A C 1
ATOM 1414 O O . GLN A 1 172 ? 34.478 -0.532 -53.925 1.00 48.50 172 GLN A O 1
ATOM 1419 N N . MET A 1 173 ? 36.207 0.912 -53.793 1.00 41.25 173 MET A N 1
ATOM 1420 C CA . MET A 1 173 ? 36.141 1.855 -54.922 1.00 41.25 173 MET A CA 1
ATOM 1421 C C . MET A 1 173 ? 36.878 3.137 -54.540 1.00 41.25 173 MET A C 1
ATOM 1423 O O . MET A 1 173 ? 36.702 3.591 -53.387 1.00 41.25 173 MET A O 1
#

Foldseek 3Di:
DKADPVRHDDDDLVVPCDDPPQKDFPDHKDWPPVDQAEPVQKWFDLDPVVDDTHRDDDLNTFKIKTKIKTFMDGNPPPPPVVVVCVVVVLCPPQPQKWFDLDPPDDTHRDDDPNTPDIDGDDDDDDDDDPPDDDDDDDDPCPDRMDMIMDMDGDDRPPPDDDPPPPPPPPPDD

Mean predicted aligned error: 17.62 Å

Radius of gyration: 29.3 Å; Cα contacts (8 Å, |Δi|>4): 228; chains: 1; bounding box: 68×44×88 Å

InterPro domains:
  IPR006614 Peroxin/Ferlin domain [SM00694] (41-75)
  IPR006614 Peroxin/Ferlin domain [SM00694] (96-129)

Organism: NCBI:txid392030

Solvent-accessible surface area (backbone atoms only — not comparable to full-atom values): 10938 Å² total; per-residue (Å²): 104,26,17,40,98,89,61,50,80,43,75,46,81,82,76,58,72,77,55,62,93,60,43,40,69,72,51,67,84,40,70,54,70,91,53,77,37,39,99,87,22,34,27,27,22,61,41,87,89,79,49,70,73,35,34,68,86,55,81,76,35,35,31,38,34,32,46,36,33,30,40,42,44,74,58,74,73,83,67,64,64,67,64,58,48,50,60,54,49,61,47,46,76,48,80,41,38,29,26,19,60,42,89,90,52,81,64,38,59,69,87,54,98,70,44,76,37,75,49,67,79,88,82,81,80,86,72,71,66,97,85,62,96,70,95,80,82,94,61,86,85,74,60,52,56,50,69,40,29,41,58,42,78,46,77,61,78,84,74,72,79,80,69,91,77,78,79,80,84,82,84,86,132